Protein AF-X1MD30-F1 (afdb_monomer_lite)

Foldseek 3Di:
DPPDDDDDVVVVCPDPDDDDDRVVVDDDPDDDDDDLVVLVVPDPDPVSSVVVVVVVVVVVVD

Structure (mmCIF, N/CA/C/O backbone):
data_AF-X1MD30-F1
#
_entry.id   AF-X1MD30-F1
#
loop_
_atom_site.group_PDB
_atom_site.id
_atom_site.type_symbol
_atom_site.label_atom_id
_atom_site.label_alt_id
_atom_site.label_comp_id
_atom_site.label_asym_id
_atom_site.label_entity_id
_atom_site.label_seq_id
_atom_site.pdbx_PDB_ins_code
_atom_site.Cartn_x
_atom_site.Cartn_y
_atom_site.Cartn_z
_atom_site.occupancy
_atom_site.B_iso_or_equiv
_atom_site.auth_seq_id
_atom_site.auth_comp_id
_atom_site.auth_asym_id
_atom_site.auth_atom_id
_atom_site.pdbx_PDB_model_num
ATOM 1 N N . MET A 1 1 ? 15.938 7.311 -11.785 1.00 56.94 1 MET A N 1
ATOM 2 C CA . MET A 1 1 ? 15.536 6.534 -10.588 1.00 56.94 1 MET A CA 1
ATOM 3 C C . MET A 1 1 ? 14.873 7.462 -9.579 1.00 56.94 1 MET A C 1
ATOM 5 O O . MET A 1 1 ? 15.418 8.527 -9.320 1.00 56.94 1 MET A O 1
ATOM 9 N N . CYS A 1 2 ? 13.728 7.080 -9.006 1.00 62.78 2 CYS A N 1
ATOM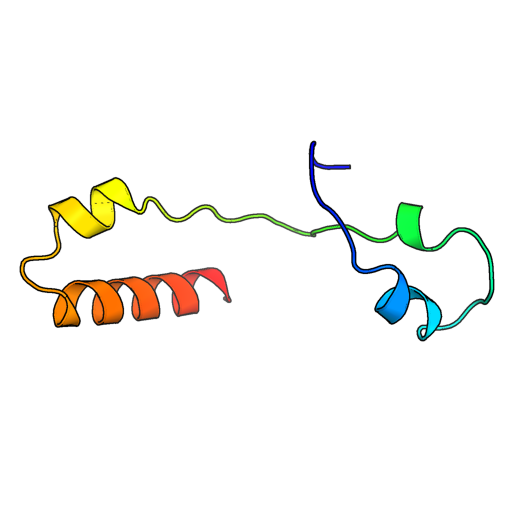 10 C CA . CYS A 1 2 ? 13.107 7.785 -7.878 1.00 62.78 2 CYS A CA 1
ATOM 11 C C . CYS A 1 2 ? 13.924 7.487 -6.601 1.00 62.78 2 CYS A C 1
ATOM 13 O O . CYS A 1 2 ? 13.683 6.493 -5.927 1.00 62.78 2 CYS A O 1
ATOM 15 N N . CYS A 1 3 ? 14.978 8.282 -6.388 1.00 69.62 3 CYS A N 1
ATOM 16 C CA . CYS A 1 3 ? 15.885 8.480 -5.239 1.00 69.62 3 CYS A CA 1
ATOM 17 C C . CYS A 1 3 ? 16.438 7.290 -4.412 1.00 69.62 3 CYS A C 1
ATOM 19 O O . CYS A 1 3 ? 17.566 7.395 -3.937 1.00 69.62 3 CYS A O 1
ATOM 21 N N . ARG A 1 4 ? 15.713 6.184 -4.198 1.00 81.06 4 ARG A N 1
ATOM 22 C CA . ARG A 1 4 ? 16.177 5.024 -3.405 1.00 81.06 4 ARG A CA 1
ATOM 23 C C . ARG A 1 4 ? 15.514 3.683 -3.755 1.00 81.06 4 ARG A C 1
ATOM 25 O O . ARG A 1 4 ? 15.653 2.729 -2.996 1.00 81.06 4 ARG A O 1
ATOM 32 N N . LEU A 1 5 ? 14.780 3.592 -4.865 1.00 81.75 5 LEU A N 1
ATOM 33 C CA . LEU A 1 5 ? 14.175 2.329 -5.298 1.00 81.75 5 LEU A CA 1
ATOM 34 C C . LEU A 1 5 ? 15.262 1.273 -5.567 1.00 81.75 5 LEU A C 1
ATOM 36 O O . LEU A 1 5 ? 16.097 1.460 -6.450 1.00 81.75 5 LEU A O 1
ATOM 40 N N . GLN A 1 6 ? 15.225 0.165 -4.825 1.00 82.31 6 GLN A N 1
ATOM 41 C CA . GLN A 1 6 ? 16.094 -0.993 -5.032 1.00 82.31 6 GLN A CA 1
ATOM 42 C C . GLN A 1 6 ? 15.285 -2.121 -5.667 1.00 82.31 6 GLN A C 1
ATOM 44 O O . GLN A 1 6 ? 14.385 -2.678 -5.045 1.00 82.31 6 GLN A O 1
ATOM 49 N N . LEU A 1 7 ? 15.592 -2.429 -6.924 1.00 81.62 7 LEU A N 1
ATOM 50 C CA . LEU A 1 7 ? 14.977 -3.538 -7.649 1.00 81.62 7 LEU A CA 1
ATOM 51 C C . LEU A 1 7 ? 15.672 -4.853 -7.286 1.00 81.62 7 LEU A C 1
ATOM 53 O O . LEU A 1 7 ? 16.900 -4.887 -7.177 1.00 81.62 7 LEU A O 1
ATOM 57 N N . ASP A 1 8 ? 14.914 -5.946 -7.177 1.00 81.31 8 ASP A N 1
ATOM 58 C CA . ASP A 1 8 ? 15.515 -7.279 -7.108 1.00 81.31 8 ASP A CA 1
ATOM 59 C C . ASP A 1 8 ? 15.999 -7.702 -8.503 1.00 81.31 8 ASP A C 1
ATOM 61 O O . ASP A 1 8 ? 15.238 -8.125 -9.378 1.00 81.31 8 ASP A O 1
ATOM 65 N N . LEU A 1 9 ? 17.309 -7.584 -8.716 1.00 77.25 9 LEU A N 1
ATOM 66 C CA . LEU A 1 9 ? 17.961 -7.914 -9.982 1.00 77.25 9 LEU A CA 1
ATOM 67 C C . LEU A 1 9 ? 17.876 -9.413 -10.329 1.00 77.25 9 LEU A C 1
ATOM 69 O O . LEU A 1 9 ? 18.044 -9.781 -11.494 1.00 77.25 9 LEU A O 1
ATOM 73 N N . ARG A 1 10 ? 17.590 -10.292 -9.354 1.00 77.25 10 ARG A N 1
ATOM 74 C CA . ARG A 1 10 ? 17.443 -11.741 -9.584 1.00 77.25 10 ARG A CA 1
ATOM 75 C C . ARG A 1 10 ? 16.171 -12.066 -10.359 1.00 77.25 10 ARG A C 1
ATOM 77 O O . ARG A 1 10 ? 16.162 -13.011 -11.146 1.00 77.25 10 ARG A O 1
ATOM 84 N N . GLU A 1 11 ? 15.115 -11.281 -10.160 1.00 75.25 11 GLU A N 1
ATOM 85 C CA . GLU A 1 11 ? 13.854 -11.436 -10.890 1.00 75.25 11 GLU A CA 1
ATOM 86 C C . GLU A 1 11 ? 13.946 -10.858 -12.306 1.00 75.25 11 GLU A C 1
ATOM 88 O O . GLU A 1 11 ? 13.396 -11.422 -13.254 1.00 75.25 11 GLU A O 1
ATOM 93 N N . LEU A 1 12 ? 14.717 -9.779 -12.468 1.00 68.25 12 LEU A N 1
ATOM 94 C CA . LEU A 1 12 ? 14.973 -9.133 -13.756 1.00 68.25 12 LEU A CA 1
ATOM 95 C C . LEU A 1 12 ? 15.762 -10.016 -14.729 1.00 68.25 12 LEU A C 1
ATOM 97 O O . LEU A 1 12 ? 15.516 -9.960 -15.930 1.00 68.25 12 LEU A O 1
ATOM 101 N N . HIS A 1 13 ? 16.633 -10.896 -14.226 1.00 62.62 13 HIS A N 1
ATOM 102 C CA . HIS A 1 13 ? 17.379 -11.855 -15.050 1.00 62.62 13 HIS A CA 1
ATOM 103 C C . HIS A 1 13 ? 16.488 -12.831 -15.847 1.00 62.62 13 HIS A C 1
ATOM 105 O O . HIS A 1 13 ? 16.954 -13.412 -16.825 1.00 62.62 13 HIS A O 1
ATOM 111 N N . ARG A 1 14 ? 15.224 -13.043 -15.440 1.00 62.84 14 ARG A N 1
ATOM 112 C CA . ARG A 1 14 ? 14.327 -14.062 -16.022 1.00 62.84 14 ARG A CA 1
ATOM 113 C C . ARG A 1 14 ? 13.402 -13.542 -17.131 1.00 62.84 14 ARG A C 1
ATOM 115 O O . ARG A 1 14 ? 12.714 -14.350 -17.750 1.00 62.84 14 ARG A O 1
ATOM 122 N N . ARG A 1 15 ? 13.351 -12.231 -17.402 1.00 57.62 15 ARG A N 1
ATOM 123 C CA . ARG A 1 15 ? 12.483 -11.641 -18.444 1.00 57.62 15 ARG A CA 1
ATOM 124 C C . ARG A 1 15 ? 13.320 -11.270 -19.683 1.00 57.62 15 ARG A C 1
ATOM 126 O O . ARG A 1 15 ? 14.275 -10.520 -19.559 1.00 57.62 15 ARG A O 1
ATOM 133 N N . TYR A 1 16 ? 12.980 -11.860 -20.841 1.00 48.06 16 TYR A N 1
ATOM 134 C CA . TYR A 1 16 ? 13.530 -11.679 -22.208 1.00 48.06 16 TYR A CA 1
ATOM 135 C C . TYR A 1 16 ? 14.712 -10.688 -22.378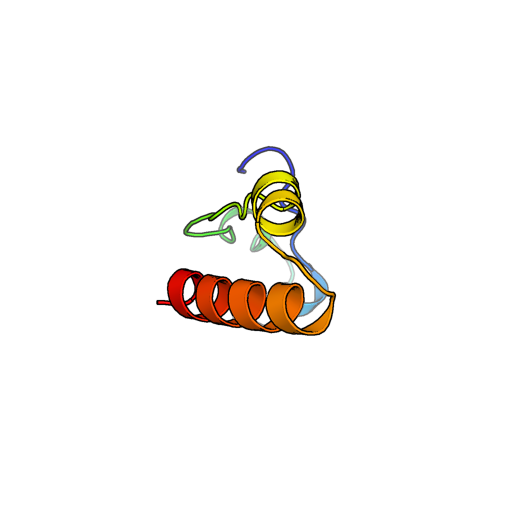 1.00 48.06 16 TYR A C 1
ATOM 137 O O . TYR A 1 16 ? 14.498 -9.479 -22.322 1.00 48.06 16 TYR A O 1
ATOM 145 N N . GLY A 1 17 ? 15.918 -11.182 -22.724 1.00 54.31 17 GLY A N 1
ATOM 146 C CA . GLY A 1 17 ? 16.991 -10.341 -23.303 1.00 54.31 17 GLY A CA 1
ATOM 147 C C . GLY A 1 17 ? 18.434 -10.503 -22.794 1.00 54.31 17 GLY A C 1
ATOM 148 O O . GLY A 1 17 ? 19.325 -9.916 -23.395 1.00 54.31 17 GLY A O 1
ATOM 149 N N . GLY A 1 18 ? 18.708 -11.316 -21.767 1.00 60.34 18 GLY A N 1
ATOM 150 C CA . GLY A 1 18 ? 20.082 -11.703 -21.394 1.00 60.34 18 GLY A CA 1
ATOM 151 C C . GLY A 1 18 ? 20.922 -10.652 -20.642 1.00 60.34 18 GLY A C 1
ATOM 152 O O . GLY A 1 18 ? 20.494 -9.527 -20.420 1.00 60.34 18 GLY A O 1
ATOM 153 N N . PHE A 1 19 ? 22.116 -11.098 -20.225 1.00 53.34 19 PHE A N 1
ATOM 154 C CA . PHE A 1 19 ? 23.127 -10.586 -19.271 1.00 53.34 19 PHE A CA 1
ATOM 155 C C . PHE A 1 19 ? 23.375 -9.064 -19.068 1.00 53.34 19 PHE A C 1
ATOM 157 O O . PHE A 1 19 ? 24.150 -8.729 -18.172 1.00 53.34 19 PHE A O 1
ATOM 164 N N . PHE A 1 20 ? 22.770 -8.127 -19.811 1.00 60.88 20 PHE A N 1
ATOM 165 C CA . PHE A 1 20 ? 23.124 -6.698 -19.748 1.00 60.88 20 PHE A CA 1
ATOM 166 C C . PHE A 1 20 ? 21.913 -5.738 -19.837 1.00 60.88 20 PHE A C 1
ATOM 168 O O . PHE A 1 20 ? 21.082 -5.843 -20.734 1.00 60.88 20 PHE A O 1
ATOM 175 N N . GLY A 1 21 ? 21.847 -4.741 -18.937 1.00 59.31 21 GLY A N 1
ATOM 176 C CA . GLY A 1 21 ? 21.124 -3.468 -19.157 1.00 59.31 21 GLY A CA 1
ATOM 177 C C . GLY A 1 21 ? 19.633 -3.350 -18.779 1.00 59.31 21 GLY A C 1
ATOM 178 O O . GLY A 1 21 ? 19.040 -2.303 -19.028 1.00 59.31 21 GLY A O 1
ATOM 179 N N . TYR A 1 22 ? 18.990 -4.354 -18.167 1.00 69.69 22 TYR A N 1
ATOM 180 C CA . TYR A 1 22 ? 17.533 -4.295 -17.893 1.00 69.69 22 TYR A CA 1
ATOM 181 C C . TYR A 1 22 ? 17.125 -3.423 -16.692 1.00 69.69 22 TYR A C 1
ATOM 183 O O . TYR A 1 22 ? 16.010 -2.895 -16.639 1.00 69.69 22 TYR A O 1
ATOM 191 N N . ALA A 1 23 ? 18.029 -3.258 -15.724 1.00 68.44 23 ALA A N 1
ATOM 192 C CA . ALA A 1 23 ? 17.770 -2.487 -14.509 1.00 68.44 23 ALA A CA 1
ATOM 193 C C . ALA A 1 23 ? 17.490 -1.003 -14.799 1.00 68.44 23 ALA A C 1
ATOM 195 O O . ALA A 1 23 ? 16.743 -0.367 -14.066 1.00 68.44 23 ALA A O 1
ATOM 196 N N . GLU A 1 24 ? 18.044 -0.459 -15.885 1.00 68.44 24 GLU A N 1
ATOM 197 C CA . GLU A 1 24 ? 17.887 0.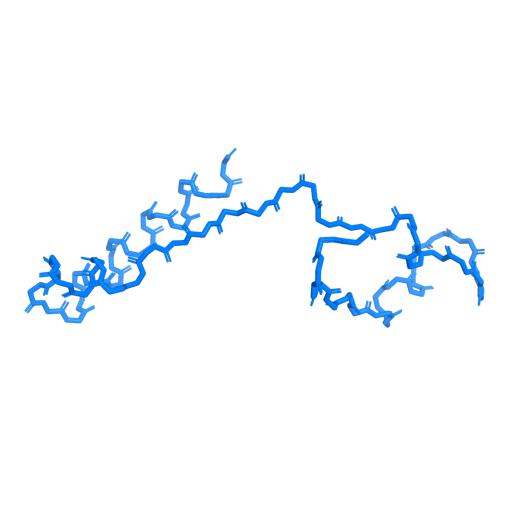955 -16.245 1.00 68.44 24 GLU A CA 1
ATOM 198 C C . GLU A 1 24 ? 16.512 1.278 -16.841 1.00 68.44 24 GLU A C 1
ATOM 200 O O . GLU A 1 24 ? 16.033 2.404 -16.719 1.00 68.44 24 GLU A O 1
ATOM 205 N N . LYS A 1 25 ? 15.856 0.287 -17.459 1.00 70.69 25 LYS A N 1
ATOM 206 C CA . LYS A 1 25 ? 14.525 0.431 -18.075 1.00 70.69 25 LYS A CA 1
ATOM 207 C C . LYS A 1 25 ? 13.385 -0.026 -17.169 1.00 70.69 25 LYS A C 1
ATOM 209 O O . LYS A 1 25 ? 12.223 0.074 -17.551 1.00 70.69 25 LYS A O 1
ATOM 214 N N . THR A 1 26 ? 13.712 -0.528 -15.982 1.00 76.81 26 THR A N 1
ATOM 215 C CA . THR A 1 26 ? 12.734 -0.987 -14.999 1.00 76.81 26 THR A CA 1
ATOM 216 C C . THR A 1 26 ? 12.651 0.027 -13.868 1.00 76.81 26 THR A C 1
ATOM 218 O O . THR A 1 26 ? 13.663 0.507 -13.367 1.00 76.81 26 THR A O 1
ATOM 221 N N . GLY A 1 27 ? 11.440 0.365 -13.444 1.00 79.25 27 GLY A N 1
ATOM 222 C CA . GLY A 1 27 ? 11.212 1.291 -12.343 1.00 79.25 27 GLY A CA 1
ATOM 223 C C . GLY A 1 27 ? 9.771 1.226 -11.862 1.00 79.25 27 GLY A C 1
ATOM 224 O O . GLY A 1 27 ? 8.936 0.563 -12.473 1.00 79.25 27 GLY A O 1
ATOM 225 N N . SER A 1 28 ? 9.482 1.912 -10.757 1.00 82.12 28 SER A N 1
ATOM 226 C CA . SER A 1 28 ? 8.103 2.056 -10.293 1.00 82.12 28 SER A CA 1
ATOM 227 C C . SER A 1 28 ? 7.353 3.029 -11.195 1.00 82.12 28 SER A C 1
ATOM 229 O O . SER A 1 28 ? 7.857 4.118 -11.470 1.00 82.12 28 SER A O 1
ATOM 231 N N . VAL A 1 29 ? 6.151 2.647 -11.625 1.00 85.06 29 VAL A N 1
ATOM 232 C CA . VAL A 1 29 ? 5.254 3.516 -12.407 1.00 85.06 29 VAL A CA 1
ATOM 233 C C . VAL A 1 29 ? 4.671 4.621 -11.521 1.00 85.06 29 VAL A C 1
ATOM 235 O O . VAL A 1 29 ? 4.540 5.762 -11.951 1.00 85.06 29 VAL A O 1
ATOM 238 N N . GLY A 1 30 ? 4.392 4.300 -10.257 1.00 85.44 30 GLY A N 1
ATOM 239 C CA . GLY A 1 30 ? 3.899 5.234 -9.250 1.00 85.44 30 GLY A CA 1
ATOM 240 C C . GLY A 1 30 ? 4.293 4.787 -7.847 1.00 85.44 30 GLY A C 1
ATOM 241 O O . GLY A 1 30 ? 4.679 3.637 -7.637 1.00 85.44 30 GLY A O 1
ATOM 242 N N . VAL A 1 31 ? 4.250 5.711 -6.892 1.00 89.44 31 VAL A N 1
ATOM 243 C CA . VAL A 1 31 ? 4.468 5.424 -5.470 1.00 89.44 31 VAL A CA 1
ATOM 244 C C . VAL A 1 31 ? 3.382 6.146 -4.688 1.00 89.44 31 VAL A C 1
ATOM 246 O O . VAL A 1 31 ? 3.222 7.357 -4.831 1.00 89.44 31 VAL A O 1
ATOM 249 N N . VAL A 1 32 ? 2.652 5.403 -3.861 1.00 91.81 32 VAL A N 1
ATOM 250 C CA . VAL A 1 32 ? 1.661 5.944 -2.929 1.00 91.81 32 VAL A CA 1
ATOM 251 C C . VAL A 1 32 ? 2.178 5.723 -1.514 1.00 91.81 32 VAL A C 1
ATOM 253 O O . VAL A 1 32 ? 2.631 4.632 -1.170 1.00 91.81 32 VAL A O 1
ATOM 256 N N . THR A 1 33 ? 2.121 6.766 -0.690 1.00 92.94 33 THR A N 1
ATOM 257 C CA . THR A 1 33 ? 2.608 6.725 0.692 1.00 92.94 33 THR A CA 1
ATOM 258 C C . THR A 1 33 ? 1.433 6.771 1.657 1.00 92.94 33 THR A C 1
ATOM 260 O O . THR A 1 33 ? 0.633 7.706 1.629 1.00 92.94 33 THR A O 1
ATOM 263 N N . VAL A 1 34 ? 1.354 5.792 2.558 1.00 94.00 34 VAL A N 1
ATOM 264 C CA . VAL A 1 34 ? 0.339 5.747 3.618 1.00 94.00 34 VAL A CA 1
ATOM 265 C C . VAL A 1 34 ? 0.861 6.447 4.873 1.00 94.00 34 VAL A C 1
ATOM 267 O O . VAL A 1 34 ? 1.970 6.189 5.340 1.00 94.00 34 VAL A O 1
ATOM 270 N N . ASN A 1 35 ? 0.050 7.337 5.447 1.00 95.19 35 ASN A N 1
ATOM 271 C CA . ASN A 1 35 ? 0.397 8.053 6.673 1.00 95.19 35 ASN A CA 1
ATOM 272 C C . ASN A 1 35 ? 0.121 7.185 7.916 1.00 95.19 35 ASN A C 1
ATOM 274 O O . ASN A 1 35 ? -0.972 7.226 8.485 1.00 95.19 35 ASN A O 1
ATOM 278 N N . MET A 1 36 ? 1.129 6.417 8.338 1.00 93.69 36 MET A N 1
ATOM 279 C CA . MET A 1 36 ? 1.036 5.507 9.488 1.00 93.69 36 MET A CA 1
ATOM 280 C C . MET A 1 36 ? 0.771 6.218 10.830 1.00 93.69 36 MET A C 1
ATOM 282 O O . MET A 1 36 ? -0.112 5.761 11.555 1.00 93.69 36 MET A O 1
ATOM 286 N N . PRO A 1 37 ? 1.431 7.347 11.177 1.00 94.12 37 PRO A N 1
ATOM 287 C CA . PRO A 1 37 ? 1.127 8.060 12.422 1.00 94.12 37 PRO A CA 1
ATOM 288 C C . PRO A 1 37 ? -0.321 8.548 12.498 1.00 94.12 37 PRO A C 1
ATOM 290 O O . PRO A 1 37 ? -0.960 8.444 13.542 1.00 94.12 37 PRO A O 1
ATOM 293 N N . ARG A 1 38 ? -0.869 9.045 11.381 1.00 93.88 38 ARG A N 1
ATOM 294 C CA . ARG A 1 38 ? -2.270 9.473 11.309 1.00 93.88 38 ARG A CA 1
ATOM 295 C C . ARG A 1 38 ? -3.218 8.294 11.513 1.00 93.88 38 ARG A C 1
ATOM 297 O O . ARG A 1 38 ? -4.206 8.437 12.223 1.00 93.88 38 ARG A O 1
ATOM 304 N N . LEU A 1 39 ? -2.911 7.143 10.919 1.00 93.75 39 LEU A N 1
ATOM 305 C CA . LEU A 1 39 ? -3.701 5.927 11.092 1.00 93.75 39 LEU A CA 1
ATOM 306 C C . LEU A 1 39 ? -3.690 5.453 12.552 1.00 93.75 39 LEU A C 1
ATOM 308 O O . LEU A 1 39 ? -4.746 5.172 13.113 1.00 93.75 39 LEU A O 1
ATOM 312 N N . GLY A 1 40 ? -2.516 5.455 13.187 1.00 93.06 40 GLY A N 1
ATOM 313 C CA . GLY A 1 40 ? -2.364 5.138 14.608 1.00 93.06 40 GLY A CA 1
ATOM 314 C C . GLY A 1 40 ? -3.120 6.107 15.520 1.00 93.06 40 GLY A C 1
ATOM 315 O O . GLY A 1 40 ? -3.742 5.672 16.478 1.00 93.06 40 GLY A O 1
ATOM 316 N N . TYR A 1 41 ? -3.151 7.401 15.186 1.00 93.56 41 TYR A N 1
ATOM 317 C CA . TYR A 1 41 ? -3.908 8.401 15.947 1.00 93.56 41 TYR A CA 1
ATOM 318 C C . TYR A 1 41 ? -5.429 8.171 15.913 1.00 93.56 41 TYR A C 1
ATOM 320 O O . TYR A 1 41 ? -6.108 8.381 16.915 1.00 93.56 41 TYR A O 1
ATOM 328 N N . PHE A 1 42 ? -5.981 7.741 14.774 1.00 90.69 42 PHE A N 1
ATOM 329 C CA . PHE A 1 42 ? -7.421 7.476 14.642 1.00 90.69 42 PHE A CA 1
ATOM 330 C C . PHE A 1 42 ? -7.844 6.084 15.127 1.00 90.69 42 PHE A C 1
ATOM 332 O O . PHE A 1 42 ? -9.031 5.855 15.386 1.00 90.69 42 PHE A O 1
ATOM 339 N N . SER A 1 43 ? -6.898 5.159 15.250 1.00 92.56 43 SER A N 1
ATOM 340 C CA . SER A 1 43 ? -7.170 3.786 15.661 1.00 92.56 43 SER A CA 1
ATOM 341 C C . SER A 1 43 ? -7.320 3.704 17.175 1.00 92.56 43 SER A C 1
ATOM 343 O O . SER A 1 43 ? -6.446 4.120 17.927 1.00 92.56 43 SER A O 1
ATOM 345 N N . LYS A 1 44 ? -8.452 3.163 17.632 1.00 89.06 44 LYS A N 1
ATOM 346 C CA . LYS A 1 44 ? -8.727 2.969 19.066 1.00 89.06 44 LYS A CA 1
ATOM 347 C C . LYS A 1 44 ? -8.123 1.677 19.619 1.00 89.06 44 LYS A C 1
ATOM 349 O O . LYS A 1 44 ? -7.936 1.563 20.824 1.00 89.06 44 LYS A O 1
ATOM 354 N N . ASP A 1 45 ? -7.869 0.717 18.739 1.00 93.94 45 ASP A N 1
ATOM 355 C CA . ASP A 1 45 ? -7.375 -0.619 19.038 1.00 93.94 45 ASP A CA 1
ATOM 356 C C . ASP A 1 45 ? -6.608 -1.165 17.822 1.00 93.94 45 ASP A C 1
ATOM 358 O O . ASP A 1 45 ? -6.710 -0.634 16.710 1.00 93.94 45 ASP A O 1
ATOM 362 N N . GLU A 1 46 ? -5.823 -2.216 18.047 1.00 92.50 46 GLU A N 1
ATOM 363 C CA . GLU A 1 46 ? -4.998 -2.851 17.017 1.00 92.50 46 GLU A CA 1
ATOM 364 C C . GLU A 1 46 ? -5.845 -3.471 15.890 1.00 92.50 46 GLU A C 1
ATOM 366 O O . GLU A 1 46 ? -5.473 -3.397 14.720 1.00 92.50 46 GLU A O 1
ATOM 371 N N . GLY A 1 47 ? -7.031 -4.003 16.207 1.00 93.88 47 GLY A N 1
ATOM 372 C CA . GLY A 1 47 ? -7.933 -4.587 15.211 1.00 93.88 47 GLY A CA 1
ATOM 373 C C . GLY A 1 47 ? -8.416 -3.556 14.190 1.00 93.88 47 GLY A C 1
ATOM 374 O O . GLY A 1 47 ? -8.284 -3.760 12.983 1.00 93.88 47 GLY A O 1
ATOM 375 N N . LYS A 1 48 ? -8.896 -2.402 14.664 1.00 92.25 48 LYS A N 1
ATOM 376 C CA . LYS A 1 48 ? -9.324 -1.279 13.818 1.0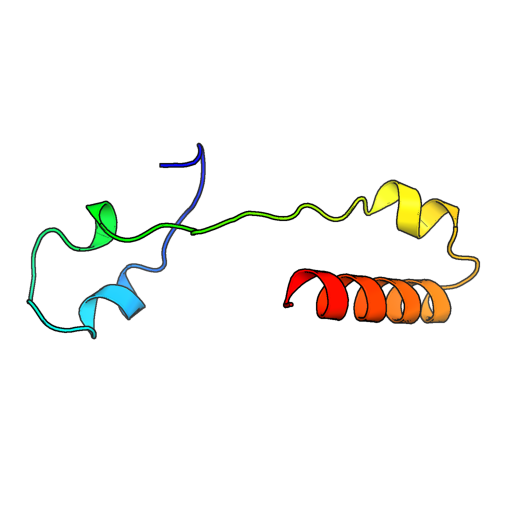0 92.25 48 LYS A CA 1
ATOM 377 C C . LYS A 1 48 ? -8.181 -0.675 13.025 1.00 92.25 48 LYS A C 1
ATOM 379 O O . LYS A 1 48 ? -8.406 -0.221 11.905 1.00 92.25 48 LYS A O 1
ATOM 384 N N . PHE A 1 49 ? -6.973 -0.674 13.582 1.00 94.94 49 PHE A N 1
ATOM 385 C CA . PHE A 1 49 ? -5.790 -0.238 12.851 1.00 94.94 49 PHE A CA 1
ATOM 386 C C . PHE A 1 49 ? -5.567 -1.100 11.605 1.00 94.94 49 PHE A C 1
ATOM 388 O O . PHE A 1 49 ? -5.459 -0.563 10.502 1.00 94.94 49 PHE A O 1
ATOM 395 N N . PHE A 1 50 ? -5.568 -2.428 11.757 1.00 95.38 50 PHE A N 1
ATOM 396 C CA . PHE A 1 50 ? -5.379 -3.341 10.628 1.00 95.38 50 PHE A CA 1
ATOM 397 C C . PHE A 1 50 ? -6.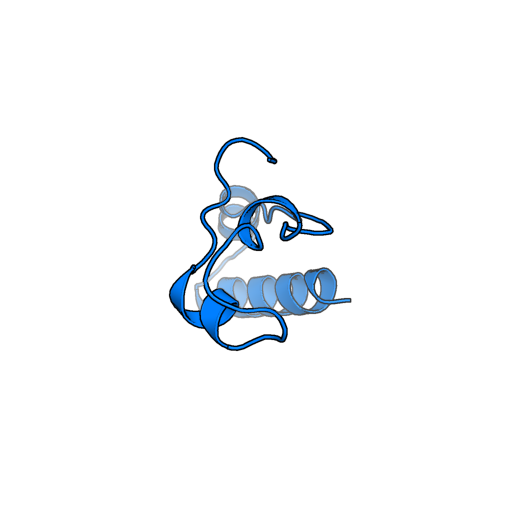555 -3.336 9.648 1.00 95.38 50 PHE A C 1
ATOM 399 O O . PHE A 1 50 ? -6.330 -3.415 8.442 1.00 95.38 50 PHE A O 1
ATOM 406 N N . GLU A 1 51 ? -7.790 -3.172 10.128 1.00 95.19 51 GLU A N 1
ATOM 407 C CA . GLU A 1 51 ? -8.969 -3.031 9.265 1.00 95.19 51 GLU A CA 1
ATOM 408 C C . GLU A 1 51 ? -8.866 -1.781 8.373 1.00 95.19 51 GLU A C 1
ATOM 410 O O . GLU A 1 51 ? -9.017 -1.853 7.149 1.00 95.19 51 GLU A O 1
ATOM 415 N N . GLN A 1 52 ? -8.545 -0.625 8.965 1.00 93.56 52 GLN A N 1
ATOM 416 C CA . GLN A 1 52 ? -8.379 0.620 8.217 1.00 93.56 52 GLN A CA 1
ATOM 417 C C . GLN A 1 52 ? -7.159 0.581 7.294 1.00 93.56 52 GLN A C 1
ATOM 419 O O . GLN A 1 52 ? -7.237 1.083 6.170 1.00 93.56 52 GLN A O 1
ATOM 424 N N . LEU A 1 53 ? -6.054 -0.027 7.740 1.00 95.44 53 LEU A N 1
ATOM 425 C CA . LEU A 1 53 ? -4.874 -0.243 6.908 1.00 95.44 53 LEU A CA 1
ATOM 426 C C . LEU A 1 53 ? -5.224 -1.089 5.682 1.00 95.44 53 LEU A C 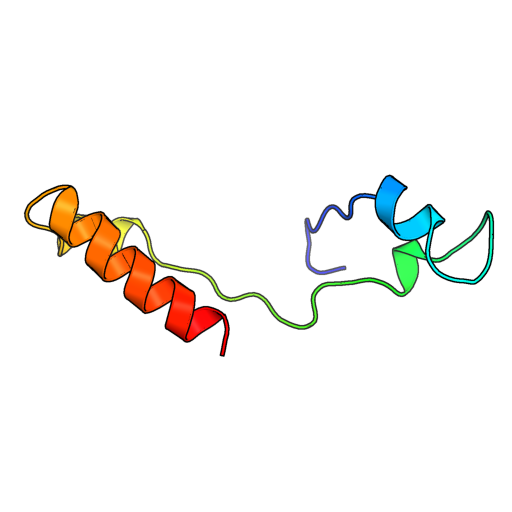1
ATOM 428 O O . LEU A 1 53 ? -4.904 -0.688 4.568 1.00 95.44 53 LEU A O 1
ATOM 432 N N . GLY A 1 54 ? -5.932 -2.205 5.873 1.00 95.31 54 GLY A N 1
ATOM 433 C CA . GLY A 1 54 ? -6.362 -3.085 4.788 1.00 95.31 54 GLY A CA 1
ATOM 434 C C . GLY A 1 54 ? -7.220 -2.353 3.759 1.00 95.31 54 GLY A C 1
ATOM 435 O O . GLY A 1 54 ? -6.962 -2.446 2.561 1.00 95.31 54 GLY A O 1
ATOM 436 N N . ARG A 1 55 ? -8.168 -1.524 4.215 1.00 94.69 55 ARG A N 1
ATOM 437 C CA . ARG A 1 55 ? -8.982 -0.692 3.316 1.00 94.69 55 ARG A CA 1
ATOM 438 C C . ARG A 1 55 ? -8.138 0.292 2.501 1.00 94.69 55 ARG A C 1
ATOM 440 O O . ARG A 1 55 ? -8.399 0.492 1.319 1.00 94.69 55 ARG A O 1
ATOM 447 N N . LEU A 1 56 ? -7.150 0.932 3.130 1.00 94.25 56 LEU A N 1
ATOM 448 C CA . LEU A 1 56 ? -6.243 1.864 2.450 1.00 94.25 56 LEU A CA 1
ATOM 449 C C . LEU A 1 56 ? -5.311 1.151 1.466 1.00 94.25 56 LEU A C 1
ATOM 451 O O . LEU A 1 56 ? -4.971 1.733 0.442 1.00 94.25 56 LEU A O 1
ATOM 455 N N . MET A 1 57 ? -4.909 -0.086 1.761 1.00 94.56 57 MET A N 1
ATOM 456 C CA . MET A 1 57 ? -4.091 -0.896 0.861 1.00 94.56 57 MET A CA 1
ATOM 457 C C . MET A 1 57 ? -4.863 -1.321 -0.389 1.00 94.56 57 MET A C 1
ATOM 459 O O . MET A 1 57 ? -4.298 -1.235 -1.475 1.00 94.56 57 MET A O 1
ATOM 463 N N . GLU A 1 58 ? -6.138 -1.708 -0.267 1.00 95.56 58 GLU A N 1
ATOM 464 C CA . GLU A 1 58 ? -6.957 -2.028 -1.447 1.00 95.56 58 GLU A CA 1
ATOM 465 C C . GLU A 1 58 ? -7.176 -0.778 -2.312 1.00 95.56 58 GLU A C 1
ATOM 467 O O . GLU A 1 58 ? -6.973 -0.823 -3.518 1.00 95.56 58 GLU A O 1
ATOM 472 N N . LEU A 1 59 ? -7.441 0.377 -1.687 1.00 93.94 59 LEU A N 1
ATOM 473 C CA . LEU A 1 59 ? -7.538 1.663 -2.392 1.00 93.94 59 LEU A CA 1
ATOM 474 C C . LEU A 1 59 ? -6.240 2.101 -3.085 1.00 93.94 59 LEU A C 1
ATOM 476 O O . LEU A 1 59 ? -6.301 2.904 -4.005 1.00 93.94 59 LEU A O 1
ATOM 480 N N . ALA A 1 60 ? -5.074 1.666 -2.604 1.00 92.19 60 ALA A N 1
ATOM 481 C CA . ALA A 1 60 ? -3.780 2.024 -3.191 1.00 92.19 60 ALA A CA 1
ATOM 482 C C . ALA A 1 60 ? -3.347 1.076 -4.320 1.00 92.19 60 ALA A C 1
ATOM 484 O O . ALA A 1 60 ? -2.367 1.358 -5.012 1.00 92.19 60 ALA A O 1
ATOM 485 N N . LYS A 1 61 ? -4.014 -0.074 -4.437 1.00 90.31 61 LYS A N 1
ATOM 486 C CA . LYS A 1 61 ? -3.775 -1.085 -5.467 1.00 90.31 61 LYS A CA 1
ATOM 487 C C . LYS A 1 61 ? -4.529 -0.759 -6.759 1.00 90.31 61 LYS A C 1
ATOM 489 O O . LYS A 1 61 ? -3.996 -1.059 -7.828 1.00 90.31 61 LYS A O 1
ATOM 494 N N . ASP A 1 62 ? -5.729 -0.198 -6.625 1.00 81.44 62 ASP A N 1
ATOM 495 C CA . ASP A 1 62 ? -6.554 0.328 -7.722 1.00 81.44 62 ASP A CA 1
ATOM 496 C C . ASP A 1 62 ? -5.990 1.649 -8.278 1.00 81.44 62 ASP A C 1
ATOM 498 O O . ASP A 1 62 ? -6.027 1.823 -9.519 1.00 81.44 62 ASP A O 1
#

pLDDT: mean 81.9, std 13.78, range [48.06, 95.56]

Secondary structure (DSSP, 8-state):
--TT----HHHHTTSSS-SSSGGGT---S------HHHHHHH-SSHHHHHHHHHHHHHHHH-

Radius of gyration: 17.37 Å; chains: 1; bounding box: 32×24×42 Å

Sequence (62 aa):
MCCRLQLDLRELHRRYGGFFGYAEKTGSVGVVTVNMPRLGYFSKDEGKFFEQLGRLMELAKD

InterPro domains:
  IPR012833 Ribonucleoside-triphosphate reductase, anaerobic [PF13597] (1-62)

Organism: NCBI:txid412755